Protein AF-A0A0D7BMQ6-F1 (afdb_monomer)

Organism: NCBI:txid1314674

Radius of gyration: 21.86 Å; Cα contacts (8 Å, |Δi|>4): 21; chains: 1; bounding box: 56×54×48 Å

pLDDT: mean 73.35, std 17.6, range [32.19, 95.69]

InterPro domains:
  IPR013945 V-type ATPase assembly factor Pkr1 [PF08636] (15-82)
  IPR013945 V-type ATPase assembly factor Pkr1 [PTHR28251] (14-95)

Foldseek 3Di:
DDDPDDDDPPVVVVVVVVLVPPPPSCLPVVVLVVVVVVLVVVLVVLVVCCVVVVHDVVSVVVNVVSVVVNVVVVVVNVVVVVPDDPDDDDPPPPDDD

Solvent-accessible surface area (backbone atoms only — not comparable to full-atom values): 6132 Å² total; per-residue (Å²): 136,82,89,77,76,93,69,79,83,79,66,55,65,62,56,48,53,53,44,64,70,39,93,70,40,81,74,40,70,67,53,56,51,53,49,52,51,50,49,53,53,49,50,51,50,49,51,52,48,33,64,75,66,70,64,51,69,67,49,56,51,52,51,52,51,50,52,52,51,54,50,51,49,57,50,51,52,55,52,55,70,69,50,81,68,86,81,88,83,87,82,87,82,76,79,87,133

Secondary structure (DSSP, 8-state):
-----------HHHHHHHHHHSTTGGGSHHHHHHHHHHHHHHHHHHHHHHHHTT--HHHHHHHHHHHHHHHHHHHHHHHHHHS-----SS-------

Mean predicted aligned error: 14.32 Å

Nearest PDB structures (foldseek):
  4biz-assembly2_D  TM=6.001E-01  e=8.395E+00  Escherichia coli K-12

Structure (mmCIF, N/CA/C/O backbone):
data_AF-A0A0D7BMQ6-F1
#
_entry.id   AF-A0A0D7BMQ6-F1
#
loop_
_atom_site.group_PDB
_atom_site.id
_atom_site.type_symbol
_atom_site.label_atom_id
_atom_site.label_alt_id
_atom_site.label_comp_id
_atom_site.label_asym_id
_atom_site.label_entity_id
_atom_site.label_seq_id
_atom_site.pdbx_PDB_ins_code
_atom_site.Cartn_x
_atom_site.Cartn_y
_atom_site.Cartn_z
_atom_site.occupancy
_atom_site.B_iso_or_equiv
_atom_site.auth_seq_id
_atom_site.auth_comp_id
_atom_site.auth_asym_id
_atom_site.auth_atom_id
_atom_site.pdbx_PDB_model_num
ATOM 1 N N . MET A 1 1 ? -32.065 43.530 4.663 1.00 50.00 1 MET A N 1
ATOM 2 C CA . MET A 1 1 ? -32.452 42.654 3.540 1.00 50.00 1 MET A CA 1
ATOM 3 C C . MET A 1 1 ? -31.178 41.995 3.045 1.00 50.00 1 MET A C 1
ATOM 5 O O . MET A 1 1 ? -30.214 42.738 2.907 1.00 50.00 1 MET A O 1
ATOM 9 N N . SER A 1 2 ? -31.192 40.660 2.893 1.00 50.62 2 SER A N 1
ATOM 10 C CA . SER A 1 2 ? -30.078 39.730 2.584 1.00 50.62 2 SER A CA 1
ATOM 11 C C . SER A 1 2 ? -29.023 39.616 3.698 1.00 50.62 2 SER A C 1
ATOM 13 O O . SER A 1 2 ? -28.028 40.323 3.659 1.00 50.62 2 SER A O 1
ATOM 15 N N . GLU A 1 3 ? -29.181 38.842 4.779 1.00 55.38 3 GLU A N 1
ATOM 16 C CA . GLU A 1 3 ? -29.665 37.442 4.896 1.00 55.38 3 GLU A CA 1
ATOM 17 C C . GLU A 1 3 ? -28.866 36.405 4.081 1.00 55.38 3 GLU A C 1
ATOM 19 O O . GLU A 1 3 ? -29.338 35.299 3.849 1.00 55.38 3 GLU A O 1
ATOM 24 N N . PHE A 1 4 ? -27.623 36.714 3.697 1.00 59.25 4 PHE A N 1
ATOM 25 C CA . PHE A 1 4 ? -26.708 35.707 3.154 1.00 59.25 4 PHE A CA 1
ATOM 26 C C . PHE A 1 4 ? -25.942 35.014 4.300 1.00 59.25 4 PHE A C 1
ATOM 28 O O . PHE A 1 4 ? -24.913 35.500 4.761 1.00 59.25 4 PHE A O 1
ATOM 35 N N . GLU A 1 5 ? -26.523 33.907 4.775 1.00 55.50 5 GLU A N 1
ATOM 36 C CA . GLU A 1 5 ? -25.819 32.615 4.866 1.00 55.50 5 GLU A CA 1
ATOM 37 C C . GLU A 1 5 ? -24.616 32.572 5.844 1.00 55.50 5 GLU A C 1
ATOM 39 O O . GLU A 1 5 ? -23.477 32.833 5.486 1.00 55.50 5 GLU A O 1
ATOM 44 N N . SER A 1 6 ? -24.763 32.376 7.157 1.00 58.19 6 SER A N 1
ATOM 45 C CA . SER A 1 6 ? -25.182 31.144 7.848 1.00 58.19 6 SER A CA 1
ATOM 46 C C . SER A 1 6 ? -24.495 29.845 7.396 1.00 58.19 6 SER A C 1
ATOM 48 O O . SER A 1 6 ? -25.185 28.868 7.131 1.00 58.19 6 SER A O 1
ATOM 50 N N . LEU A 1 7 ? -23.160 29.772 7.395 1.00 52.47 7 LEU A N 1
ATOM 51 C CA . LEU A 1 7 ? -22.461 28.498 7.624 1.00 52.47 7 LEU A CA 1
ATOM 52 C C . LEU A 1 7 ? -21.207 28.733 8.484 1.00 52.47 7 LEU A C 1
ATOM 54 O O . LEU A 1 7 ? -20.355 29.531 8.089 1.00 52.47 7 LEU A O 1
ATOM 58 N N . PRO A 1 8 ? -21.058 28.080 9.655 1.00 61.56 8 PRO A N 1
ATOM 59 C CA . PRO A 1 8 ? -19.755 28.025 10.308 1.00 61.56 8 PRO A CA 1
ATOM 60 C C . PRO A 1 8 ? -18.765 27.321 9.363 1.00 61.56 8 PRO A C 1
ATOM 62 O O . PRO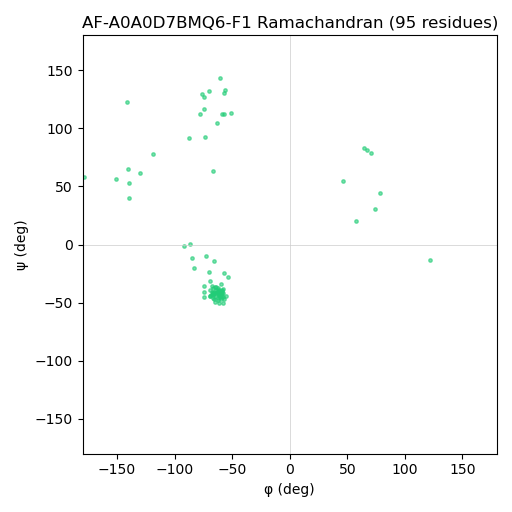 A 1 8 ? -19.174 26.379 8.673 1.00 61.56 8 PRO A O 1
ATOM 65 N N . PRO A 1 9 ? -17.483 27.732 9.307 1.00 60.44 9 PRO A N 1
ATOM 66 C CA . PRO A 1 9 ? -16.466 26.911 8.667 1.00 60.44 9 PRO A CA 1
ATOM 67 C C . PRO A 1 9 ? -16.490 25.565 9.386 1.00 60.44 9 PRO A C 1
ATOM 69 O O . PRO A 1 9 ? -16.251 25.475 10.587 1.00 60.44 9 PRO A O 1
ATOM 72 N N . VAL A 1 10 ? -16.921 24.523 8.685 1.00 56.75 10 VAL A N 1
ATOM 73 C CA . VAL A 1 10 ? -16.991 23.190 9.263 1.00 56.75 10 VAL A CA 1
ATOM 74 C C . VAL A 1 10 ? -15.545 22.698 9.365 1.00 56.75 10 VAL A C 1
ATOM 76 O O . VAL A 1 10 ? -14.986 22.186 8.395 1.00 56.75 10 VAL A O 1
ATOM 79 N N . ASP A 1 11 ? -14.917 22.936 10.524 1.00 60.41 11 ASP A N 1
ATOM 80 C CA . ASP A 1 11 ? -13.555 22.528 10.917 1.00 60.41 11 ASP A CA 1
ATOM 81 C C . ASP A 1 11 ? -13.465 20.999 11.042 1.00 60.41 11 ASP A C 1
ATOM 83 O O . ASP A 1 11 ? -13.288 20.375 12.092 1.00 60.41 11 ASP A O 1
ATOM 87 N N . THR A 1 12 ? -13.671 20.368 9.900 1.00 62.28 12 THR A N 1
ATOM 88 C CA . THR A 1 12 ? -13.800 18.932 9.737 1.00 62.28 12 THR A CA 1
ATOM 89 C C . THR A 1 12 ? -12.423 18.282 9.873 1.00 62.28 12 THR A C 1
ATOM 91 O O . THR A 1 12 ? -12.297 17.235 10.501 1.00 62.28 12 THR A O 1
ATOM 94 N N . SER A 1 13 ? -11.365 18.944 9.389 1.00 60.62 13 SER A N 1
ATOM 95 C CA . SER A 1 13 ? -9.974 18.503 9.534 1.00 60.62 13 SER A CA 1
ATOM 96 C C . SER A 1 13 ? -9.539 18.421 10.995 1.00 60.62 13 SER A C 1
ATOM 98 O O . SER A 1 13 ? -9.064 17.369 11.405 1.00 60.62 13 SER A O 1
ATOM 100 N N . GLU A 1 14 ? -9.759 19.462 11.802 1.00 64.12 14 GLU A N 1
ATOM 101 C CA . GLU A 1 14 ? -9.388 19.472 13.229 1.00 64.12 14 GLU A CA 1
ATOM 102 C C . GLU A 1 14 ? -10.073 18.328 13.992 1.00 64.12 14 G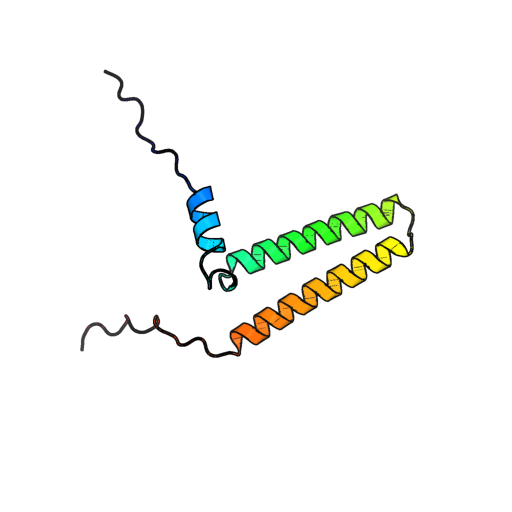LU A C 1
ATOM 104 O O . GLU A 1 14 ? -9.454 17.643 14.806 1.00 64.12 14 GLU A O 1
ATOM 109 N N . SER A 1 15 ? -11.335 18.055 13.653 1.00 65.12 15 SER A N 1
ATOM 110 C CA . SER A 1 15 ? -12.132 16.964 14.223 1.00 65.12 15 SER A CA 1
ATOM 111 C C . SER A 1 15 ? -11.608 15.576 13.826 1.00 65.12 15 SER A C 1
ATOM 113 O O . SER A 1 15 ? -11.653 14.641 14.627 1.00 65.12 15 SER A O 1
ATOM 115 N N . PHE A 1 16 ? -11.096 15.425 12.601 1.00 64.25 16 PHE A N 1
ATOM 116 C CA . PHE A 1 16 ? -10.467 14.191 12.129 1.00 64.25 16 PHE A CA 1
ATOM 117 C C . PHE A 1 16 ? -9.070 13.998 12.726 1.00 64.25 16 PHE A C 1
ATOM 119 O O . PHE A 1 16 ? -8.785 12.915 13.223 1.00 64.25 16 PHE A O 1
ATOM 126 N N . PHE A 1 17 ? -8.228 15.033 12.765 1.00 64.06 17 PHE A N 1
ATOM 127 C CA . PHE A 1 17 ? -6.912 14.983 13.412 1.00 64.06 17 PHE A CA 1
ATOM 128 C C . PHE A 1 17 ? -7.027 14.700 14.912 1.00 64.06 17 PHE A C 1
ATOM 130 O O . PHE A 1 17 ? -6.312 13.842 15.421 1.00 64.06 17 PHE A O 1
ATOM 137 N N . THR A 1 18 ? -7.976 15.327 15.608 1.00 65.44 18 THR A N 1
ATOM 138 C CA . THR A 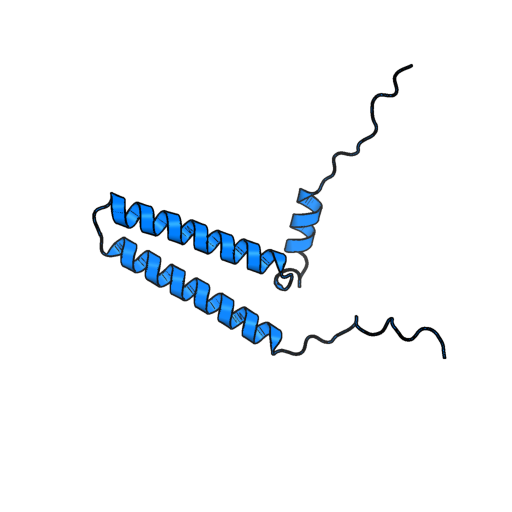1 18 ? -8.226 15.065 17.034 1.00 65.44 18 THR A CA 1
ATOM 139 C C . THR A 1 18 ? -8.718 13.637 17.271 1.00 65.44 18 THR A C 1
ATOM 141 O O . THR A 1 18 ? -8.304 13.009 18.241 1.00 65.44 18 THR A O 1
ATOM 144 N N . GLN A 1 19 ? -9.539 13.084 16.369 1.00 63.72 19 GLN A N 1
ATOM 145 C CA . GLN A 1 19 ? -9.916 11.671 16.426 1.00 63.72 19 GLN A CA 1
ATOM 146 C C . GLN A 1 19 ? -8.703 10.763 16.211 1.00 63.72 19 GLN A C 1
ATOM 148 O O . GLN A 1 19 ? -8.452 9.925 17.063 1.00 63.72 19 GLN A O 1
ATOM 153 N N . ILE A 1 20 ? -7.888 10.987 15.172 1.00 64.56 20 ILE A N 1
ATOM 154 C CA . ILE A 1 20 ? -6.683 10.185 14.880 1.00 64.56 20 ILE A CA 1
ATOM 155 C C . ILE A 1 20 ? -5.664 10.231 16.039 1.00 64.56 20 ILE A C 1
ATOM 157 O O . ILE A 1 20 ? -4.983 9.239 16.295 1.00 64.56 20 ILE A O 1
ATOM 161 N N . LEU A 1 21 ? -5.566 11.361 16.749 1.00 60.66 21 LEU A N 1
ATOM 162 C CA . LEU A 1 21 ? -4.646 11.562 17.876 1.00 60.66 21 LEU A CA 1
ATOM 163 C C . LEU A 1 21 ? -5.190 11.065 19.226 1.00 60.66 21 LEU A C 1
ATOM 165 O O . LEU A 1 21 ? -4.425 10.977 20.189 1.00 60.66 21 LEU A O 1
ATOM 169 N N . ASN A 1 22 ? -6.477 10.722 19.324 1.00 59.34 22 ASN A N 1
ATOM 170 C CA . ASN A 1 22 ? -7.047 10.172 20.549 1.00 59.34 22 ASN A CA 1
ATOM 171 C C . ASN A 1 22 ? -6.579 8.709 20.720 1.00 59.34 22 ASN A C 1
ATOM 173 O O . ASN A 1 22 ? -6.737 7.907 19.787 1.00 59.34 22 ASN A O 1
ATOM 177 N N . PRO A 1 23 ? -5.999 8.317 21.875 1.00 48.19 23 PRO A N 1
ATOM 178 C CA . PRO A 1 23 ? -5.516 6.955 22.084 1.00 48.19 23 PRO A CA 1
ATOM 179 C C . PRO A 1 23 ? -6.669 5.951 21.927 1.00 48.19 23 PRO A C 1
ATOM 181 O O . PRO A 1 23 ? -7.604 5.939 22.721 1.00 48.19 23 PRO A O 1
ATOM 184 N N . GLY A 1 24 ? -6.612 5.129 20.873 1.00 54.81 24 GLY A N 1
ATOM 185 C CA . GLY A 1 24 ? -7.648 4.148 20.514 1.00 54.81 24 GLY A CA 1
ATOM 186 C C . GLY A 1 24 ? -8.250 4.316 19.112 1.00 54.81 24 GLY A C 1
ATOM 187 O O . GLY A 1 24 ? -8.867 3.384 18.606 1.00 54.81 24 GLY A O 1
ATOM 188 N N . SER A 1 25 ? -8.028 5.444 18.426 1.00 58.28 25 SER A N 1
ATOM 189 C CA . SER A 1 25 ? -8.579 5.660 17.074 1.00 58.28 25 SER A CA 1
ATOM 190 C C . SER A 1 25 ? -7.89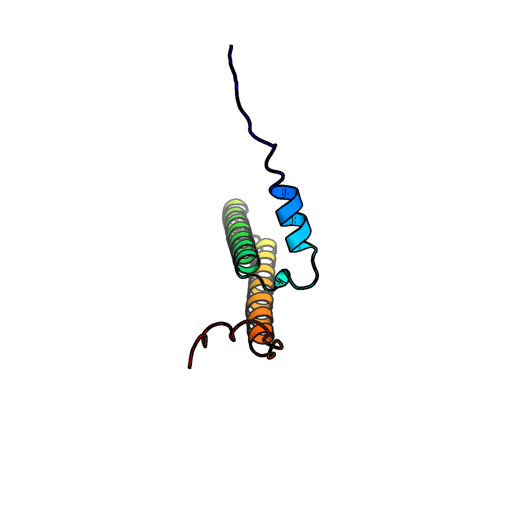6 4.850 15.965 1.00 58.28 25 SER A C 1
ATOM 192 O O . SER A 1 25 ? -8.418 4.776 14.851 1.00 58.28 25 SER A O 1
ATOM 194 N N . SER A 1 26 ? -6.765 4.201 16.253 1.00 55.41 26 SER A N 1
ATOM 195 C CA . SER A 1 26 ? -6.105 3.262 15.335 1.00 55.41 26 SER A CA 1
ATOM 196 C C . SER A 1 26 ? -6.930 1.995 15.056 1.00 55.41 26 SER A C 1
ATOM 198 O O . SER A 1 26 ? -6.631 1.279 14.105 1.00 55.41 26 SER A O 1
ATOM 200 N N . LEU A 1 27 ? -7.976 1.735 15.854 1.00 56.78 27 LEU A N 1
ATOM 201 C CA . LEU A 1 27 ? -8.923 0.622 15.702 1.00 56.78 27 LEU A CA 1
ATOM 202 C C . LEU A 1 27 ? -10.168 0.969 14.868 1.00 56.78 27 LEU A C 1
ATOM 204 O O . LEU A 1 27 ? -11.023 0.109 14.662 1.00 56.78 27 LEU A O 1
ATOM 208 N N . HIS A 1 28 ? -10.307 2.206 14.378 1.00 66.44 28 HIS A N 1
ATOM 209 C CA . HIS A 1 28 ? -11.457 2.565 13.553 1.00 66.44 28 HIS A CA 1
ATOM 210 C C . HIS A 1 28 ? -11.292 1.996 12.127 1.00 66.44 28 HIS A C 1
ATOM 212 O O . HIS A 1 28 ? -10.257 2.236 11.495 1.00 66.44 28 HIS A O 1
ATOM 218 N N . PRO A 1 29 ? -12.296 1.289 11.565 1.00 70.06 29 PRO A N 1
ATOM 219 C CA . PRO A 1 29 ? -12.193 0.613 10.262 1.00 70.06 29 PRO A CA 1
ATOM 220 C C . PRO A 1 29 ? -11.820 1.555 9.106 1.00 70.06 29 PRO A C 1
ATOM 222 O O . PRO A 1 29 ? -11.213 1.133 8.124 1.00 70.06 29 PRO A O 1
ATOM 225 N N . THR A 1 30 ? -12.118 2.849 9.237 1.00 75.69 30 THR A N 1
ATOM 226 C CA . THR A 1 30 ? -11.725 3.884 8.270 1.00 75.69 30 THR A CA 1
ATOM 227 C C . THR A 1 30 ? -10.208 4.062 8.164 1.00 75.69 30 THR A C 1
ATOM 229 O O . THR A 1 30 ?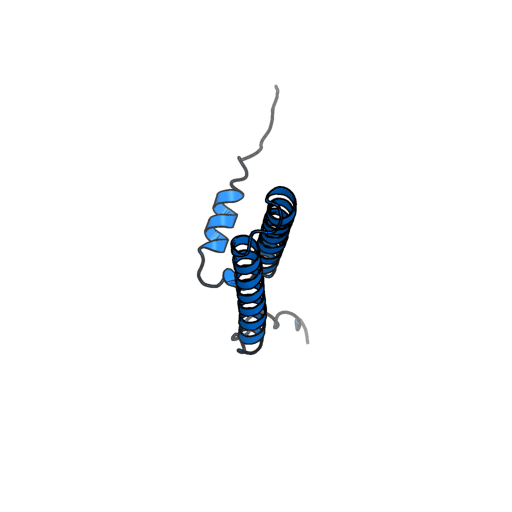 -9.711 4.288 7.064 1.00 75.69 30 THR A O 1
ATOM 232 N N . PHE A 1 31 ? -9.458 3.942 9.266 1.00 80.69 31 PHE A N 1
ATOM 233 C CA . PHE A 1 31 ? -7.998 4.091 9.241 1.00 80.69 31 PHE A CA 1
ATOM 234 C C . PHE A 1 31 ? -7.338 2.933 8.489 1.00 80.69 31 PHE A C 1
ATOM 236 O O . PHE A 1 31 ? -6.474 3.152 7.644 1.00 80.69 31 PHE A O 1
ATOM 243 N N . LEU A 1 32 ? -7.802 1.706 8.734 1.00 82.44 32 LEU A N 1
ATOM 244 C CA . LEU A 1 32 ? -7.323 0.521 8.028 1.00 82.44 32 LEU A CA 1
ATOM 245 C C . LEU A 1 32 ? -7.598 0.613 6.524 1.00 82.44 32 LEU A C 1
ATOM 247 O O . LEU A 1 32 ? -6.743 0.234 5.731 1.00 82.44 32 LEU A O 1
ATOM 251 N N . LEU A 1 33 ? -8.762 1.139 6.132 1.00 83.81 33 LEU A N 1
ATOM 252 C CA . LEU A 1 33 ? -9.100 1.355 4.725 1.00 83.81 33 LEU A CA 1
ATOM 253 C C . LEU A 1 33 ? -8.224 2.440 4.082 1.00 83.81 33 LEU A C 1
ATOM 255 O O . LEU A 1 33 ? -7.768 2.264 2.956 1.00 83.81 33 LEU A O 1
ATOM 259 N N . ALA A 1 34 ? -7.950 3.538 4.792 1.00 86.38 34 ALA A N 1
ATOM 260 C CA . ALA A 1 34 ? -7.039 4.576 4.311 1.00 86.38 34 ALA A CA 1
ATOM 261 C C . ALA A 1 34 ? -5.609 4.041 4.123 1.00 86.38 34 ALA A C 1
ATOM 263 O O . ALA A 1 34 ? -4.942 4.375 3.146 1.00 86.38 34 ALA A O 1
ATOM 264 N N . LEU A 1 35 ? -5.157 3.186 5.038 1.00 88.75 35 LEU A N 1
ATOM 265 C CA . LEU A 1 35 ? -3.845 2.556 4.984 1.00 88.75 35 LEU A CA 1
ATOM 266 C C . LEU A 1 35 ? -3.739 1.531 3.841 1.00 88.75 35 LEU A C 1
ATOM 268 O O . LEU A 1 35 ? -2.765 1.552 3.094 1.00 88.75 35 LEU A O 1
ATOM 272 N N . ASP A 1 36 ? -4.754 0.683 3.661 1.00 90.56 36 ASP A N 1
ATOM 273 C CA . ASP A 1 36 ? -4.842 -0.251 2.530 1.00 90.56 36 ASP A CA 1
ATOM 274 C C . ASP A 1 36 ? -4.812 0.503 1.191 1.00 90.56 36 ASP A C 1
ATOM 276 O O . ASP A 1 36 ? -4.032 0.171 0.298 1.00 90.56 36 ASP A O 1
ATOM 280 N N . LEU A 1 37 ? -5.569 1.602 1.092 1.00 92.81 37 LEU A N 1
ATOM 281 C CA . LEU A 1 37 ? -5.562 2.478 -0.077 1.00 92.81 37 LEU A CA 1
ATOM 282 C C . LEU A 1 37 ? -4.178 3.092 -0.331 1.00 92.81 37 LEU A C 1
ATOM 284 O O . LEU A 1 37 ? -3.738 3.135 -1.480 1.00 92.81 37 LEU A O 1
ATOM 288 N N . ALA A 1 38 ? -3.483 3.547 0.717 1.00 93.00 38 ALA A N 1
ATOM 289 C CA . ALA A 1 38 ? -2.139 4.105 0.601 1.00 93.00 38 ALA A CA 1
ATOM 290 C C . ALA A 1 38 ? -1.130 3.070 0.077 1.00 93.00 38 ALA A C 1
ATOM 292 O O . ALA A 1 38 ? -0.347 3.401 -0.814 1.00 93.00 38 ALA A O 1
ATOM 293 N N . PHE A 1 39 ? -1.187 1.823 0.556 1.00 93.38 39 PHE A N 1
ATOM 294 C CA . PHE A 1 39 ? -0.329 0.743 0.059 1.00 93.38 39 PHE A CA 1
ATOM 295 C C . PHE A 1 39 ? -0.641 0.355 -1.384 1.00 93.38 39 PHE A C 1
ATOM 297 O O . PHE A 1 39 ? 0.263 0.208 -2.200 1.00 93.38 39 PHE A O 1
ATOM 304 N N . VAL A 1 40 ? -1.920 0.270 -1.764 1.00 94.31 40 VAL A N 1
ATOM 305 C CA . VAL A 1 40 ? -2.295 0.030 -3.168 1.00 94.31 40 VAL A CA 1
ATOM 306 C C . VAL A 1 40 ? -1.7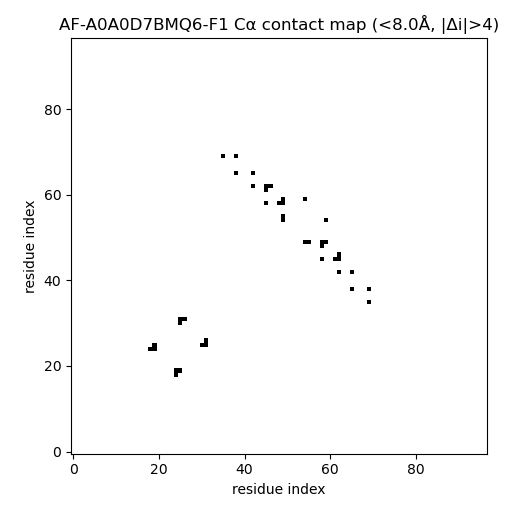48 1.136 -4.072 1.00 94.31 40 VAL A C 1
ATOM 308 O O . VAL A 1 40 ? -1.219 0.853 -5.149 1.00 94.31 40 VAL A O 1
ATOM 311 N N . PHE A 1 41 ? -1.833 2.393 -3.633 1.00 95.69 41 PHE A N 1
ATOM 312 C CA . PHE A 1 41 ? -1.300 3.527 -4.383 1.00 95.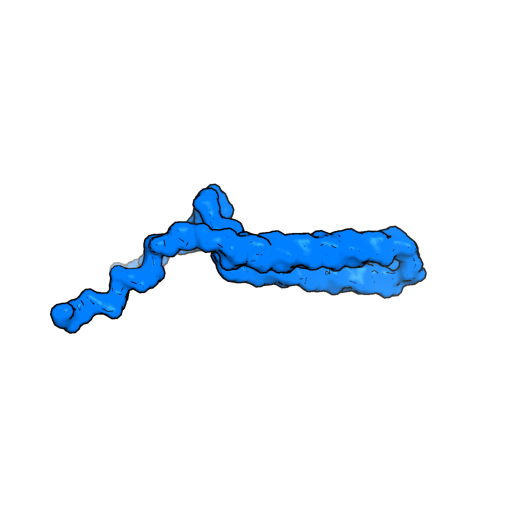69 41 PHE A CA 1
ATOM 313 C C . PHE A 1 41 ? 0.228 3.477 -4.484 1.00 95.69 41 PHE A C 1
ATOM 315 O O . PHE A 1 41 ? 0.783 3.702 -5.560 1.00 95.69 41 PHE A O 1
ATOM 322 N N . LEU A 1 42 ? 0.915 3.134 -3.393 1.00 94.00 42 LEU A N 1
ATOM 323 C CA . LEU A 1 42 ? 2.366 2.992 -3.386 1.00 94.00 42 LEU A CA 1
ATOM 324 C C . LEU A 1 42 ? 2.818 1.840 -4.288 1.00 94.00 42 LEU A C 1
ATOM 326 O O . LEU A 1 42 ? 3.723 2.020 -5.101 1.00 94.00 42 LEU A O 1
ATOM 330 N N . LEU A 1 43 ? 2.153 0.686 -4.212 1.00 93.69 43 LEU A N 1
ATOM 331 C CA . LEU A 1 43 ? 2.398 -0.461 -5.080 1.00 93.69 43 LEU A CA 1
ATOM 332 C C . LEU A 1 43 ? 2.204 -0.085 -6.554 1.00 93.69 43 LEU A C 1
ATOM 334 O O . LEU A 1 43 ? 3.053 -0.411 -7.380 1.00 93.69 43 LEU A O 1
ATOM 338 N N . LEU A 1 44 ? 1.129 0.637 -6.889 1.00 94.56 44 LEU A N 1
ATOM 339 C CA . LEU A 1 44 ? 0.870 1.120 -8.249 1.00 94.56 44 LEU A CA 1
ATOM 340 C C . LEU A 1 44 ? 2.031 1.985 -8.757 1.00 94.56 44 LEU A C 1
ATOM 342 O O . LEU A 1 44 ? 2.516 1.783 -9.872 1.00 94.56 44 LEU A O 1
ATOM 346 N N . VAL A 1 45 ? 2.501 2.919 -7.927 1.00 93.88 45 VAL A N 1
ATOM 347 C CA . VAL A 1 45 ? 3.647 3.779 -8.239 1.00 93.88 45 VAL A CA 1
ATOM 348 C C . VAL A 1 45 ? 4.911 2.936 -8.423 1.00 93.88 45 VAL A C 1
ATOM 350 O O . VAL A 1 45 ? 5.584 3.078 -9.441 1.00 93.88 45 VAL A O 1
ATOM 353 N N . LEU A 1 46 ? 5.212 2.004 -7.515 1.00 92.06 46 LEU A N 1
ATOM 354 C CA . LEU A 1 46 ? 6.387 1.130 -7.608 1.00 92.06 46 LEU A CA 1
ATOM 355 C C . LEU A 1 46 ? 6.364 0.234 -8.853 1.00 92.06 46 LEU A C 1
ATOM 357 O O . LEU A 1 46 ? 7.394 0.086 -9.507 1.00 92.06 46 LEU A O 1
ATOM 361 N N . VAL A 1 47 ? 5.207 -0.325 -9.216 1.00 89.94 47 VAL A N 1
ATOM 362 C CA . VAL A 1 47 ? 5.035 -1.127 -10.438 1.00 89.94 47 VAL A CA 1
ATOM 363 C C . VAL A 1 47 ? 5.200 -0.257 -11.684 1.00 89.94 47 VAL A C 1
ATOM 365 O O . VAL A 1 47 ? 5.890 -0.659 -12.622 1.00 89.94 47 VAL A O 1
ATOM 368 N N . GLY A 1 48 ? 4.637 0.955 -11.686 1.00 91.12 48 GLY A N 1
ATOM 369 C CA . GLY A 1 48 ? 4.837 1.923 -12.763 1.00 91.12 48 GLY A CA 1
ATOM 370 C C . GLY A 1 48 ? 6.313 2.283 -12.945 1.00 91.12 48 GLY A C 1
ATOM 371 O O . GLY A 1 48 ? 6.836 2.228 -14.058 1.00 91.12 48 GLY A O 1
ATOM 372 N N . LEU A 1 49 ? 7.020 2.570 -11.847 1.00 89.00 49 LEU A N 1
ATOM 373 C CA . LEU A 1 49 ? 8.454 2.862 -11.872 1.00 89.00 49 LEU A CA 1
ATOM 374 C C . LEU A 1 49 ? 9.294 1.647 -12.286 1.00 89.00 49 LEU A C 1
ATOM 376 O O . LEU A 1 49 ? 10.269 1.823 -13.017 1.00 89.00 49 LEU A O 1
ATOM 380 N N . LEU A 1 50 ? 8.926 0.431 -11.869 1.00 87.88 50 LEU A N 1
ATOM 381 C CA . LEU A 1 50 ? 9.593 -0.804 -12.293 1.00 87.88 50 LEU A CA 1
ATOM 382 C C . LEU A 1 50 ? 9.542 -0.956 -13.820 1.00 87.88 50 LEU A C 1
ATOM 384 O O . LEU A 1 50 ? 10.553 -1.310 -14.433 1.00 87.88 50 LEU A O 1
ATOM 388 N N . PHE A 1 51 ? 8.390 -0.645 -14.425 1.00 85.44 51 PHE A N 1
ATOM 389 C CA . PHE A 1 51 ? 8.187 -0.711 -15.872 1.00 85.44 51 PHE A CA 1
ATOM 390 C C . PHE A 1 51 ? 8.983 0.371 -16.613 1.00 85.44 51 PHE A C 1
ATOM 392 O O . PHE A 1 51 ? 9.644 0.080 -17.607 1.00 85.44 51 PHE A O 1
ATOM 399 N N . ILE A 1 52 ? 8.973 1.608 -16.103 1.00 87.88 52 ILE A N 1
ATOM 400 C CA . ILE A 1 52 ? 9.687 2.744 -16.712 1.00 87.88 52 ILE A CA 1
ATOM 401 C C . ILE A 1 52 ? 11.210 2.587 -16.595 1.00 87.88 52 ILE A C 1
ATOM 403 O O . ILE A 1 52 ? 11.940 2.909 -17.528 1.00 87.88 52 ILE A O 1
ATOM 407 N N . THR A 1 53 ? 11.705 2.078 -15.465 1.00 84.69 53 THR A N 1
ATOM 408 C CA . THR A 1 53 ? 13.149 2.014 -15.168 1.00 84.69 53 THR A CA 1
ATOM 409 C C . THR A 1 53 ? 13.816 0.749 -15.726 1.00 84.69 53 THR A C 1
ATOM 411 O O . THR A 1 53 ? 15.016 0.550 -15.551 1.00 84.69 53 THR A O 1
ATOM 414 N N . GLY A 1 54 ? 13.064 -0.121 -16.407 1.00 74.31 54 GLY A N 1
ATOM 415 C CA . GLY A 1 54 ? 13.619 -1.295 -17.083 1.00 74.31 54 GLY A CA 1
ATOM 416 C C . GLY A 1 54 ? 14.040 -2.429 -16.143 1.00 74.31 54 GLY A C 1
ATOM 417 O O . GLY A 1 54 ? 14.971 -3.163 -16.459 1.00 74.31 54 GLY A O 1
ATOM 418 N N . GLY A 1 55 ? 13.371 -2.588 -14.994 1.00 66.88 55 GLY A N 1
ATOM 419 C CA . GLY A 1 55 ? 13.556 -3.769 -14.142 1.00 66.88 55 GLY A CA 1
ATOM 420 C C . GLY A 1 55 ? 14.818 -3.766 -13.271 1.00 66.88 55 GLY A C 1
ATOM 421 O O . GLY A 1 55 ? 15.504 -4.781 -13.168 1.00 66.88 55 GLY A O 1
ATOM 422 N N . ASN A 1 56 ? 15.143 -2.646 -12.616 1.00 78.19 56 ASN A N 1
ATOM 423 C CA . ASN A 1 56 ? 16.233 -2.622 -11.637 1.00 78.19 56 ASN A CA 1
ATOM 424 C C . ASN A 1 56 ? 15.849 -3.407 -10.364 1.00 78.19 56 ASN A C 1
ATOM 426 O O . ASN A 1 56 ? 14.778 -3.183 -9.794 1.00 78.19 56 ASN A O 1
ATOM 430 N N . LEU A 1 57 ? 16.746 -4.285 -9.892 1.00 83.44 57 LEU A N 1
ATOM 431 C CA . LEU A 1 57 ? 16.547 -5.131 -8.704 1.00 83.44 57 LEU A CA 1
ATOM 432 C C . LEU A 1 57 ? 16.147 -4.324 -7.454 1.00 83.44 57 LEU A C 1
ATOM 434 O O . LEU A 1 57 ? 15.428 -4.834 -6.597 1.00 83.44 57 LEU A O 1
ATOM 438 N N . HIS A 1 58 ? 16.554 -3.053 -7.371 1.00 87.94 58 HIS A N 1
ATOM 439 C CA . HIS A 1 58 ? 16.157 -2.149 -6.294 1.00 87.94 58 HIS A CA 1
ATOM 440 C C . HIS A 1 58 ? 14.630 -2.029 -6.157 1.00 87.94 58 HIS A C 1
ATOM 442 O O . HIS A 1 58 ? 14.105 -2.154 -5.054 1.00 87.94 58 HIS A O 1
ATOM 448 N N . PHE A 1 59 ? 13.897 -1.880 -7.267 1.00 86.69 59 PHE A N 1
ATOM 449 C CA . PHE A 1 59 ? 12.433 -1.767 -7.244 1.00 86.69 59 PHE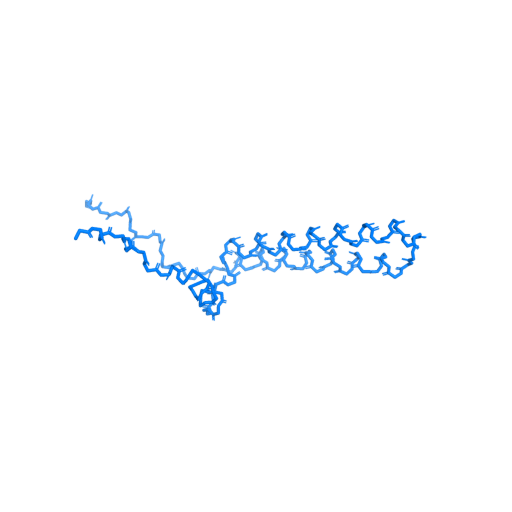 A CA 1
ATOM 450 C C . PHE A 1 59 ? 11.747 -3.070 -6.839 1.00 86.69 59 PHE A C 1
ATOM 452 O O . PHE A 1 59 ? 10.719 -3.035 -6.171 1.00 86.69 59 PHE A O 1
ATOM 459 N N . VAL A 1 60 ? 12.339 -4.220 -7.174 1.00 86.38 60 VAL A N 1
ATOM 460 C CA . VAL A 1 60 ? 11.850 -5.526 -6.706 1.00 86.38 60 VAL A CA 1
ATOM 461 C C . VAL A 1 60 ? 11.972 -5.623 -5.182 1.00 86.38 60 VAL A C 1
ATOM 463 O O . VAL A 1 60 ? 11.040 -6.073 -4.519 1.00 86.38 60 VAL A O 1
ATOM 466 N N . GLY A 1 61 ? 13.083 -5.138 -4.616 1.00 91.50 61 GLY A N 1
ATOM 467 C CA . GLY A 1 61 ? 13.262 -5.037 -3.167 1.00 91.50 61 GLY A CA 1
ATOM 468 C C . GLY A 1 61 ? 12.219 -4.132 -2.506 1.00 91.50 61 GLY A C 1
ATOM 469 O O . GLY A 1 61 ? 11.617 -4.528 -1.511 1.00 91.50 61 GLY A O 1
ATOM 470 N N . LEU A 1 62 ? 11.951 -2.960 -3.092 1.00 92.31 62 LEU A N 1
ATOM 471 C CA . LEU A 1 62 ? 10.932 -2.028 -2.592 1.00 92.31 62 LEU A CA 1
ATOM 472 C C . LEU A 1 62 ? 9.525 -2.645 -2.603 1.00 92.31 62 LEU A C 1
ATOM 474 O O . LEU A 1 62 ? 8.818 -2.544 -1.606 1.00 92.31 62 LEU A O 1
ATOM 478 N N . ILE A 1 63 ? 9.147 -3.347 -3.677 1.00 90.81 63 ILE A N 1
ATOM 479 C CA . ILE A 1 63 ? 7.862 -4.064 -3.757 1.00 90.81 63 ILE A CA 1
ATOM 480 C C . ILE A 1 63 ? 7.784 -5.168 -2.694 1.00 90.81 63 ILE A C 1
ATOM 482 O O . ILE A 1 63 ? 6.746 -5.357 -2.066 1.00 90.81 63 ILE A O 1
ATOM 486 N N . CYS A 1 64 ? 8.876 -5.900 -2.458 1.00 93.38 64 CYS A N 1
ATOM 487 C CA . CYS A 1 64 ? 8.889 -6.967 -1.461 1.00 93.38 64 CYS A CA 1
ATOM 488 C C . CYS A 1 64 ? 8.722 -6.427 -0.031 1.00 93.38 64 CYS A C 1
ATOM 490 O O . CYS A 1 64 ? 7.985 -7.015 0.759 1.00 93.38 64 CYS A O 1
ATOM 492 N N . VAL A 1 65 ? 9.391 -5.317 0.299 1.00 94.44 65 VAL A N 1
ATOM 493 C CA . VAL A 1 65 ? 9.258 -4.660 1.610 1.00 94.44 65 VAL A CA 1
ATOM 494 C C . VAL A 1 65 ? 7.850 -4.099 1.795 1.00 94.44 65 VAL A C 1
ATOM 496 O O . VAL A 1 65 ? 7.272 -4.278 2.863 1.00 94.44 65 VAL A O 1
ATOM 499 N N . GLU A 1 66 ? 7.275 -3.499 0.755 1.00 93.81 66 GLU A N 1
ATOM 500 C CA . GLU A 1 66 ? 5.892 -3.017 0.753 1.00 93.81 66 GLU A CA 1
ATOM 501 C C . GLU A 1 66 ? 4.888 -4.141 1.057 1.00 93.81 66 GLU A C 1
ATOM 503 O O . GLU A 1 66 ? 4.069 -4.029 1.968 1.00 93.81 66 GLU A O 1
ATOM 508 N N . LEU A 1 67 ? 4.991 -5.278 0.358 1.00 93.44 67 LEU A N 1
ATOM 509 C CA . LEU A 1 67 ? 4.122 -6.435 0.602 1.00 93.44 67 LEU A CA 1
ATOM 510 C C . LEU A 1 67 ? 4.319 -7.028 2.004 1.00 93.44 67 LEU A C 1
ATOM 512 O O . LEU A 1 67 ? 3.347 -7.424 2.650 1.00 93.44 67 LEU A O 1
ATOM 516 N N . ALA A 1 68 ? 5.563 -7.082 2.490 1.00 94.81 68 ALA A N 1
ATOM 517 C CA . ALA A 1 68 ? 5.861 -7.541 3.844 1.00 94.81 68 ALA A CA 1
ATOM 518 C C . ALA A 1 68 ? 5.237 -6.618 4.903 1.00 94.81 68 ALA A C 1
ATOM 520 O O . ALA A 1 68 ? 4.672 -7.100 5.886 1.00 94.81 68 ALA A O 1
ATOM 521 N N . LEU A 1 69 ? 5.293 -5.302 4.687 1.00 93.38 69 LEU A N 1
ATOM 522 C CA . LEU A 1 69 ? 4.683 -4.307 5.562 1.00 93.38 69 LEU A CA 1
ATOM 523 C C . LEU A 1 69 ? 3.152 -4.414 5.551 1.00 93.38 69 LEU A C 1
ATOM 525 O O . LEU A 1 69 ? 2.537 -4.474 6.618 1.00 93.38 69 LEU A O 1
ATOM 529 N N . TRP A 1 70 ? 2.542 -4.516 4.369 1.00 92.38 70 TRP A N 1
ATOM 530 C CA . TRP A 1 70 ? 1.095 -4.682 4.225 1.00 92.38 70 TRP A CA 1
ATOM 531 C C . TRP A 1 70 ? 0.600 -5.957 4.922 1.00 92.38 70 TRP A C 1
ATOM 533 O O . TRP A 1 70 ? -0.359 -5.916 5.698 1.00 92.38 70 TRP A O 1
ATOM 543 N N . GLY A 1 71 ? 1.307 -7.076 4.733 1.00 92.19 71 GLY A N 1
ATOM 544 C CA . GLY A 1 71 ? 1.030 -8.335 5.425 1.00 92.19 71 GLY A CA 1
ATOM 545 C C . GLY A 1 71 ? 1.166 -8.225 6.946 1.00 92.19 71 GLY A C 1
ATOM 546 O O . GLY A 1 71 ? 0.282 -8.682 7.671 1.00 92.19 71 GLY A O 1
ATOM 547 N N . SER A 1 72 ? 2.224 -7.567 7.432 1.00 94.06 72 SER A N 1
ATOM 548 C CA . SER A 1 72 ? 2.453 -7.338 8.865 1.00 94.06 72 SER A CA 1
ATOM 549 C C . SER A 1 72 ? 1.297 -6.571 9.510 1.00 94.06 72 SER A C 1
ATOM 551 O O . SER A 1 72 ? 0.833 -6.934 10.590 1.00 94.06 72 SER A O 1
ATOM 553 N N . ILE A 1 73 ? 0.748 -5.569 8.820 1.00 89.25 73 ILE A N 1
ATOM 554 C CA . ILE A 1 73 ? -0.368 -4.782 9.351 1.00 89.25 73 ILE A CA 1
ATOM 555 C C . ILE A 1 73 ? -1.683 -5.561 9.310 1.00 89.25 73 ILE A C 1
ATOM 557 O O . ILE A 1 73 ? -2.430 -5.541 10.286 1.00 89.25 73 ILE A O 1
ATOM 561 N N . LYS A 1 74 ? -1.956 -6.310 8.235 1.00 87.94 74 LYS A N 1
ATOM 562 C CA . LYS A 1 74 ? -3.125 -7.207 8.169 1.00 87.94 74 LYS A CA 1
ATOM 563 C C . LYS A 1 74 ? -3.108 -8.233 9.302 1.00 87.94 74 LYS A C 1
ATOM 565 O O . LYS A 1 74 ? -4.146 -8.480 9.914 1.00 87.94 74 LYS A O 1
ATOM 570 N N . TRP A 1 75 ? -1.936 -8.799 9.590 1.00 89.00 75 TRP A N 1
ATOM 571 C CA . TRP A 1 75 ? -1.743 -9.714 10.710 1.00 89.00 75 TRP A CA 1
ATOM 572 C C . TRP A 1 75 ? -1.922 -9.008 12.062 1.00 89.00 75 TRP A C 1
ATOM 574 O O . TRP A 1 75 ? -2.674 -9.497 12.898 1.00 89.00 75 TRP A O 1
ATOM 584 N N . PHE A 1 76 ? -1.329 -7.825 12.250 1.00 86.25 76 PHE A N 1
ATOM 585 C CA . PHE A 1 76 ? -1.451 -7.032 13.478 1.00 86.25 76 PHE A CA 1
ATOM 586 C C . PHE A 1 76 ? -2.903 -6.642 13.797 1.00 86.25 76 PHE A C 1
ATOM 588 O O . PHE A 1 76 ? -3.337 -6.743 14.940 1.00 86.25 76 PHE A O 1
ATOM 595 N N . VAL A 1 77 ? -3.684 -6.255 12.786 1.00 84.56 77 VAL A N 1
ATOM 596 C CA . VAL A 1 77 ? -5.125 -5.985 12.922 1.00 84.56 77 VAL A CA 1
ATOM 597 C C . VAL A 1 77 ? -5.888 -7.238 13.339 1.00 84.56 77 VAL A C 1
ATOM 599 O O . VAL A 1 77 ? -6.740 -7.187 14.224 1.00 84.56 77 VAL A O 1
ATOM 602 N N . ASN A 1 78 ? -5.598 -8.369 12.696 1.00 84.81 78 ASN A N 1
ATOM 603 C CA . ASN A 1 78 ? -6.229 -9.636 13.041 1.00 84.81 78 ASN A CA 1
ATOM 604 C C . ASN A 1 78 ? -5.899 -10.052 14.483 1.00 84.81 78 ASN A C 1
ATOM 606 O O . ASN A 1 78 ? -6.755 -10.578 15.188 1.00 84.81 78 ASN A O 1
ATOM 610 N N . GLU A 1 79 ? -4.676 -9.792 14.937 1.00 86.62 79 GLU A N 1
ATOM 611 C CA . GLU A 1 79 ? -4.265 -10.034 16.318 1.00 86.62 79 GLU A CA 1
ATOM 612 C C . GLU A 1 79 ? -4.997 -9.104 17.297 1.00 86.62 79 GLU A C 1
ATOM 614 O O . GLU A 1 79 ? -5.530 -9.562 18.304 1.00 86.62 79 GLU A O 1
ATOM 619 N N . LEU A 1 80 ? -5.139 -7.819 16.961 1.00 79.50 80 LEU A N 1
ATOM 620 C CA . LEU A 1 80 ? -5.919 -6.853 17.743 1.00 79.50 80 LEU A CA 1
ATOM 621 C C . LEU A 1 80 ? -7.388 -7.262 17.914 1.00 79.50 80 LEU A C 1
ATOM 623 O O . LEU A 1 80 ? -7.941 -7.069 18.991 1.00 79.50 80 LEU A O 1
ATOM 627 N N . HIS A 1 81 ? -8.018 -7.839 16.888 1.00 75.44 81 HIS A N 1
ATOM 628 C CA . HIS A 1 81 ? -9.396 -8.338 16.985 1.00 75.44 81 HIS A CA 1
ATOM 629 C C . HIS A 1 81 ? -9.535 -9.583 17.875 1.00 75.44 81 HIS A C 1
ATOM 631 O O . HIS A 1 81 ? -10.625 -9.855 18.376 1.00 75.44 81 HIS A O 1
ATOM 637 N N . GLN A 1 82 ? -8.459 -10.352 18.055 1.00 75.56 82 GLN A N 1
ATOM 638 C CA . GLN A 1 82 ? -8.446 -11.535 18.919 1.00 75.56 82 GLN A CA 1
ATOM 639 C C . GLN A 1 82 ? -8.220 -11.185 20.391 1.00 75.56 82 GLN A C 1
ATOM 641 O O . GLN A 1 82 ? -8.584 -11.972 21.265 1.00 75.56 82 GLN A O 1
ATOM 646 N N . ILE A 1 83 ? -7.662 -10.006 20.681 1.00 72.31 83 ILE A N 1
ATOM 647 C CA . ILE A 1 83 ? -7.618 -9.463 22.036 1.00 72.31 83 ILE A CA 1
ATOM 648 C C . ILE A 1 83 ? -9.039 -8.979 22.363 1.00 72.31 83 ILE A C 1
ATOM 650 O O . ILE A 1 83 ? -9.531 -8.063 21.702 1.00 72.31 83 ILE A O 1
ATOM 654 N N . PRO A 1 84 ? -9.732 -9.553 23.364 1.00 58.09 84 PRO A N 1
ATOM 655 C CA . PRO A 1 84 ? -11.040 -9.062 23.763 1.00 58.09 84 PRO A CA 1
ATOM 656 C C . PRO A 1 84 ? -10.869 -7.634 24.281 1.00 58.09 84 PRO A C 1
ATOM 658 O O . PRO A 1 84 ? -10.372 -7.417 25.387 1.00 58.09 84 PRO A O 1
ATOM 661 N N . ALA A 1 85 ? -11.264 -6.642 23.484 1.00 54.19 85 ALA A N 1
ATOM 662 C CA . ALA A 1 85 ? -11.528 -5.322 24.023 1.00 54.19 85 ALA A CA 1
ATOM 663 C C . ALA A 1 85 ? -12.605 -5.500 25.107 1.00 54.19 85 ALA A C 1
ATOM 665 O O . ALA A 1 85 ? -13.615 -6.162 24.837 1.00 54.19 85 ALA A O 1
ATOM 666 N N . PRO A 1 86 ? -12.430 -4.957 26.325 1.00 47.09 86 PRO A N 1
ATOM 667 C CA . PRO A 1 86 ? -13.554 -4.766 27.225 1.00 47.09 86 PRO A CA 1
ATOM 668 C C . PRO A 1 86 ? -14.632 -4.040 26.419 1.00 47.09 86 PRO A C 1
ATOM 670 O O . PRO A 1 86 ? -14.407 -2.929 25.947 1.00 47.09 86 PRO A O 1
ATOM 673 N N . GLN A 1 87 ? -15.749 -4.712 26.171 1.00 44.38 87 GLN A N 1
ATOM 674 C CA . GLN A 1 87 ? -16.919 -4.149 25.515 1.00 44.38 87 GLN A CA 1
ATOM 675 C C . GLN A 1 87 ? -17.657 -3.317 26.571 1.00 44.38 87 GLN A C 1
ATOM 677 O O . GLN A 1 87 ? -18.207 -3.898 27.505 1.00 44.38 87 GLN A O 1
ATOM 682 N N . PRO A 1 88 ? -17.715 -1.983 26.453 1.00 50.44 88 PRO A N 1
ATOM 683 C CA . PRO A 1 88 ? -18.896 -1.282 26.921 1.00 50.44 88 PRO A CA 1
ATOM 684 C C . PRO A 1 88 ? -19.542 -0.573 25.735 1.00 50.44 88 PRO A C 1
ATOM 686 O O . PRO A 1 88 ? -19.343 0.625 25.586 1.00 50.44 88 PRO A O 1
ATOM 689 N N . GLN A 1 89 ? -20.277 -1.306 24.883 1.00 46.59 89 GLN A N 1
ATOM 690 C CA . GLN A 1 89 ? -21.383 -0.762 24.064 1.00 46.59 89 GLN A CA 1
ATOM 691 C C . GLN A 1 89 ? -22.081 -1.822 23.190 1.00 46.59 89 GLN A C 1
ATOM 693 O O . GLN A 1 89 ? -22.202 -1.695 21.976 1.00 46.59 89 GLN A O 1
ATOM 698 N N . ALA A 1 90 ? -22.619 -2.862 23.827 1.00 48.72 90 ALA A N 1
ATOM 699 C CA . ALA A 1 90 ? -23.686 -3.674 23.235 1.00 48.72 90 ALA A CA 1
ATOM 700 C C . ALA A 1 90 ? -24.748 -4.038 24.285 1.00 48.72 90 ALA A C 1
ATOM 702 O O . ALA A 1 90 ? -25.240 -5.159 24.319 1.00 48.72 90 ALA A O 1
ATOM 703 N N . GLU A 1 91 ? -25.097 -3.092 25.162 1.00 47.66 91 GLU A N 1
ATOM 704 C CA . GLU A 1 91 ? -26.163 -3.285 26.149 1.00 47.66 91 GLU A CA 1
ATOM 705 C C . GLU A 1 91 ? -27.021 -2.019 26.293 1.00 47.66 91 GLU A C 1
ATOM 707 O O . GLU A 1 91 ? -27.249 -1.493 27.372 1.00 47.66 91 GLU A O 1
ATOM 712 N N . GLU A 1 92 ? -27.522 -1.521 25.160 1.00 51.91 92 GLU A N 1
ATOM 713 C CA . GLU A 1 92 ? -28.738 -0.701 25.129 1.00 51.91 92 GLU A CA 1
ATOM 714 C C . GLU A 1 92 ? -29.694 -1.261 24.063 1.00 51.91 92 GLU A C 1
ATOM 716 O O . GLU A 1 92 ? -30.025 -0.637 23.062 1.00 51.91 92 GLU A O 1
ATOM 721 N N . SER A 1 93 ? -30.116 -2.512 24.254 1.00 46.62 93 SER A N 1
ATOM 7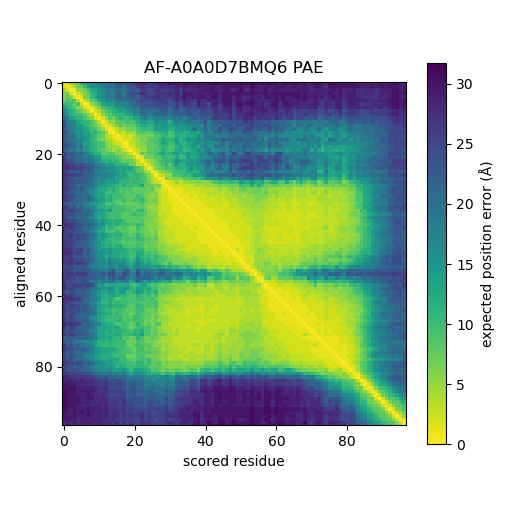22 C CA . SER A 1 93 ? -31.355 -3.024 23.659 1.00 46.62 93 SER A CA 1
ATOM 723 C C . SER A 1 93 ? -31.961 -4.118 24.539 1.00 46.62 93 SER A C 1
ATOM 725 O O . SER A 1 93 ? -32.201 -5.248 24.130 1.00 46.62 93 SER A O 1
ATOM 727 N N . LYS A 1 94 ? -32.205 -3.765 25.802 1.00 46.25 94 LYS A N 1
ATOM 728 C CA . LYS A 1 94 ? -33.350 -4.301 26.537 1.00 46.25 94 LYS A CA 1
ATOM 729 C C . LYS A 1 94 ? -33.953 -3.192 27.392 1.00 46.25 94 LYS A C 1
ATOM 731 O O . LYS A 1 94 ? -33.945 -3.226 28.617 1.00 46.25 94 LYS A O 1
ATOM 736 N N . LYS A 1 95 ? -34.477 -2.175 26.704 1.00 43.06 95 LYS A N 1
ATOM 737 C CA . LYS A 1 95 ? -35.654 -1.476 27.213 1.00 43.06 95 LYS A CA 1
ATOM 738 C C . LYS A 1 95 ? -36.740 -2.539 27.405 1.00 43.06 95 LYS A C 1
ATOM 740 O O . LYS A 1 95 ? -36.959 -3.346 26.508 1.00 43.06 95 LYS A O 1
ATOM 745 N N . GLU A 1 96 ? -37.395 -2.497 28.559 1.00 39.84 96 GLU A N 1
ATOM 746 C CA . GLU A 1 96 ? -38.783 -2.943 28.709 1.00 39.84 96 GLU A CA 1
ATOM 747 C C . GLU A 1 96 ? -39.013 -4.463 28.606 1.00 39.84 96 GLU A C 1
ATOM 749 O O . GLU A 1 96 ? -39.483 -4.969 27.592 1.00 39.84 96 GLU A O 1
ATOM 754 N N . GLN A 1 97 ? -38.719 -5.191 29.692 1.00 32.19 97 GLN A N 1
ATOM 755 C CA . GLN A 1 97 ? -39.733 -5.970 30.434 1.00 32.19 97 GLN A CA 1
ATOM 756 C C . GLN A 1 97 ? -39.170 -6.534 31.738 1.00 32.19 97 GLN A C 1
ATOM 758 O O . GLN A 1 97 ? -38.101 -7.193 31.674 1.00 32.19 97 GLN A O 1
#

Sequence (97 aa):
MSEFESLPPVDTSESFFTQILNPGSSLHPTFLLALDLAFVFLLLVLVGLLFITGGNLHFVGLICVELALWGSIKWFVNELHQIPAPQPQAEESKKEQ